Protein AF-A0A060HV01-F1 (afdb_monomer_lite)

pLDDT: mean 84.64, std 9.36, range [46.91, 95.19]

Organism: NCBI:txid926571

Foldseek 3Di:
DDDPVVVVVVVVVVVVVLVVVCVVVVDDPVRSLVVVLVVLVVVLVVVCVVPVVCNVVSVVVSVVVNVVVVVVVVVVCVVVVD

Secondary structure (DSSP, 8-state):
---HHHHHHHHHHHHHHHHHHHHHTT--HHHHHHHHHHHHHHHHHHHHHH-GGGHHHHHHHHHHHHHHHHHHHHHHHHHTT-

Sequence (82 aa):
MMSSSQNNSNIAELVDSLHGLIEARQAPAGVAIAGLISTAGEIALGMAVARPERKDAYMKAFNSAAEQARRQLRKELKARGL

Radius of gyration: 15.32 Å; chains: 1; bounding box: 30×26×46 Å

Structure (mmCIF, N/CA/C/O backbone):
data_AF-A0A060HV01-F1
#
_entry.id   AF-A0A060HV01-F1
#
loop_
_atom_site.group_PDB
_atom_site.id
_atom_site.type_symbol
_atom_site.label_atom_id
_atom_site.label_alt_id
_atom_site.label_comp_id
_atom_site.label_asym_id
_atom_site.label_entity_id
_atom_site.label_seq_id
_atom_site.pdbx_PDB_ins_code
_atom_site.Cartn_x
_atom_site.Cartn_y
_atom_site.Cartn_z
_atom_site.occupancy
_atom_site.B_iso_or_equiv
_atom_site.auth_seq_id
_atom_site.auth_comp_id
_atom_site.auth_asym_id
_atom_site.auth_atom_id
_atom_site.pdbx_PDB_model_num
ATOM 1 N N . MET A 1 1 ? -6.571 -1.262 -27.013 1.00 46.91 1 MET A N 1
ATOM 2 C CA . MET A 1 1 ? -6.471 -0.273 -25.917 1.00 46.91 1 MET A CA 1
ATOM 3 C C . MET A 1 1 ? -7.630 -0.537 -24.964 1.00 46.91 1 MET A C 1
ATOM 5 O O . MET A 1 1 ? -8.761 -0.460 -25.421 1.00 46.91 1 MET A O 1
ATOM 9 N N . MET A 1 2 ? -7.384 -0.944 -23.711 1.00 51.56 2 MET A N 1
ATOM 10 C CA . MET A 1 2 ? -8.460 -1.087 -22.710 1.00 51.56 2 MET A CA 1
ATOM 11 C C . MET A 1 2 ? -9.026 0.296 -22.380 1.00 51.56 2 MET A C 1
ATOM 13 O O . MET A 1 2 ? -8.265 1.250 -22.227 1.00 51.56 2 MET A O 1
ATOM 17 N N . SER A 1 3 ? -10.352 0.412 -22.314 1.00 63.56 3 SER A N 1
ATOM 18 C CA . SER A 1 3 ? -11.011 1.676 -21.981 1.00 63.56 3 SER A CA 1
ATOM 19 C C . SER A 1 3 ? -10.759 2.036 -20.511 1.00 63.56 3 SER A C 1
ATOM 21 O O . SER A 1 3 ? -10.723 1.158 -19.649 1.00 63.56 3 SER A O 1
ATOM 23 N N . SER A 1 4 ? -10.590 3.323 -20.196 1.00 62.84 4 SER A N 1
ATOM 24 C CA . SER A 1 4 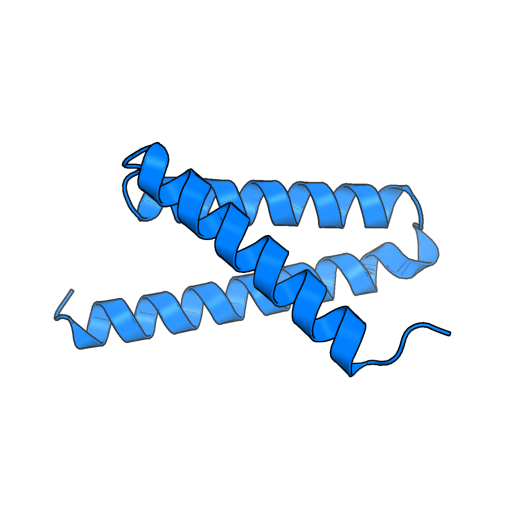? -10.314 3.785 -18.825 1.00 62.84 4 SER A CA 1
ATOM 25 C C . SER A 1 4 ? -11.380 3.346 -17.808 1.00 62.84 4 SER A C 1
ATOM 27 O O . SER A 1 4 ? -11.048 3.113 -16.651 1.00 62.84 4 SER A O 1
ATOM 29 N N . SER A 1 5 ? -12.638 3.157 -18.236 1.00 68.06 5 SER A N 1
ATOM 30 C CA . SER A 1 5 ? -13.702 2.588 -17.386 1.00 68.06 5 SER A CA 1
ATOM 31 C C . SER A 1 5 ? -13.411 1.151 -16.956 1.00 68.06 5 SER A C 1
ATOM 33 O O . SER A 1 5 ? -13.629 0.805 -15.802 1.00 68.06 5 SER A O 1
ATOM 35 N N . GLN A 1 6 ? -12.863 0.337 -17.858 1.00 72.69 6 GLN A N 1
ATOM 36 C CA . GLN A 1 6 ? -12.511 -1.059 -17.592 1.00 72.69 6 GLN A CA 1
ATOM 37 C C . GLN A 1 6 ? -11.303 -1.178 -16.659 1.00 72.69 6 GLN A C 1
ATOM 39 O O . GLN A 1 6 ? -11.193 -2.105 -15.867 1.00 72.69 6 GLN A O 1
ATOM 44 N N . ASN A 1 7 ? -10.376 -0.225 -16.739 1.00 74.44 7 ASN A N 1
ATOM 45 C CA . ASN A 1 7 ? -9.231 -0.210 -15.837 1.00 74.44 7 ASN A CA 1
ATOM 46 C C . ASN A 1 7 ? -9.657 0.185 -14.413 1.00 74.44 7 ASN A C 1
ATOM 48 O O . ASN A 1 7 ? -9.198 -0.402 -13.439 1.00 74.44 7 ASN A O 1
ATOM 52 N N . ASN A 1 8 ? -10.586 1.138 -14.296 1.00 77.50 8 ASN A N 1
ATOM 53 C CA . ASN A 1 8 ? -11.134 1.553 -13.007 1.00 77.50 8 ASN A CA 1
ATOM 54 C C . ASN A 1 8 ? -11.965 0.445 -12.345 1.00 77.50 8 ASN A C 1
ATOM 56 O O . ASN A 1 8 ? -11.858 0.276 -11.133 1.00 77.50 8 ASN A O 1
ATOM 60 N N . SER A 1 9 ? -12.746 -0.327 -13.113 1.00 81.38 9 SER A N 1
ATOM 61 C CA . SER A 1 9 ? -13.492 -1.471 -12.569 1.00 81.38 9 SER A CA 1
ATOM 62 C C . SER A 1 9 ? -12.555 -2.549 -12.029 1.00 81.38 9 SER A C 1
ATOM 64 O O . SER A 1 9 ? -12.744 -3.012 -10.912 1.00 81.38 9 SER A O 1
ATOM 66 N N . ASN A 1 10 ? -11.483 -2.872 -12.757 1.00 84.88 10 ASN A N 1
ATOM 67 C CA . ASN A 1 10 ? -10.509 -3.871 -12.312 1.00 84.88 10 ASN A CA 1
ATOM 68 C C . ASN A 1 10 ? -9.781 -3.440 -11.029 1.00 84.88 10 ASN A C 1
ATOM 70 O O . ASN A 1 10 ? -9.495 -4.263 -10.162 1.00 84.88 10 ASN A O 1
ATOM 74 N N . ILE A 1 11 ? -9.469 -2.145 -10.897 1.00 84.19 11 ILE A N 1
ATOM 75 C CA . ILE A 1 11 ? -8.863 -1.604 -9.674 1.00 84.19 11 ILE A CA 1
ATOM 76 C C . ILE A 1 11 ? -9.849 -1.694 -8.505 1.00 84.19 11 ILE A C 1
ATOM 78 O O . ILE A 1 11 ? -9.438 -2.068 -7.410 1.00 84.19 11 ILE A O 1
ATOM 82 N N . ALA A 1 12 ? -11.130 -1.386 -8.726 1.00 84.12 12 ALA A N 1
ATOM 83 C CA . ALA A 1 12 ? -12.158 -1.507 -7.695 1.00 84.12 12 ALA A CA 1
ATOM 84 C C . ALA A 1 12 ? -12.308 -2.961 -7.216 1.00 84.12 12 ALA A C 1
ATOM 86 O O . ALA A 1 12 ? -12.219 -3.212 -6.019 1.00 84.12 12 ALA A O 1
ATOM 87 N N . GLU A 1 13 ? -12.399 -3.924 -8.138 1.00 87.81 13 GLU A N 1
ATOM 88 C CA . GLU A 1 13 ? -12.467 -5.356 -7.807 1.00 87.81 13 GLU A CA 1
ATOM 89 C C . GLU A 1 13 ? -11.243 -5.838 -7.013 1.00 87.81 13 GLU A C 1
ATOM 91 O O . GLU A 1 13 ? -11.363 -6.630 -6.074 1.00 87.81 13 GLU A O 1
ATOM 96 N N . LEU A 1 14 ? -10.050 -5.343 -7.358 1.00 87.19 14 LEU A N 1
ATOM 97 C CA . LEU A 1 14 ? -8.824 -5.650 -6.625 1.00 87.19 14 LEU A CA 1
ATOM 98 C C . LEU A 1 14 ? -8.872 -5.093 -5.194 1.00 87.19 14 LEU A C 1
ATOM 100 O O . LEU A 1 14 ? -8.494 -5.787 -4.249 1.00 87.19 14 LEU A O 1
ATOM 104 N N . VAL A 1 15 ? -9.323 -3.848 -5.029 1.00 85.94 15 VAL A N 1
ATOM 105 C CA . VAL A 1 15 ? -9.461 -3.204 -3.714 1.00 85.94 15 VAL A CA 1
ATOM 106 C C . VAL A 1 15 ? -10.489 -3.943 -2.857 1.00 85.94 15 VAL A C 1
ATOM 108 O O . VAL A 1 15 ? -10.193 -4.239 -1.700 1.00 85.94 15 VAL A O 1
ATOM 111 N N . ASP A 1 16 ? -11.632 -4.319 -3.428 1.00 87.88 16 ASP A N 1
ATOM 112 C CA . ASP A 1 16 ? -12.666 -5.093 -2.734 1.00 87.88 16 ASP A CA 1
ATOM 113 C C . ASP A 1 16 ? -12.144 -6.472 -2.310 1.00 87.88 16 ASP A C 1
ATOM 115 O O . ASP A 1 16 ? -12.373 -6.920 -1.185 1.00 87.88 16 ASP A O 1
ATOM 119 N N . SER A 1 17 ? -11.349 -7.120 -3.165 1.00 88.56 17 SER A N 1
ATOM 120 C CA . SER A 1 17 ? -10.701 -8.395 -2.839 1.00 88.56 17 SER A CA 1
ATOM 121 C C . SER A 1 17 ? -9.706 -8.258 -1.680 1.00 88.56 17 SER A C 1
ATOM 123 O O . SER A 1 17 ? -9.680 -9.095 -0.775 1.00 88.56 17 SER A O 1
ATOM 125 N N . LEU A 1 18 ? -8.894 -7.194 -1.666 1.00 86.00 18 LEU A N 1
ATOM 126 C CA . LEU A 1 18 ? -7.968 -6.906 -0.563 1.00 86.00 18 LEU A CA 1
ATOM 127 C C . LEU A 1 18 ? -8.713 -6.610 0.742 1.00 86.00 18 LEU A C 1
ATOM 129 O O . LEU A 1 18 ? -8.283 -7.058 1.806 1.00 86.00 18 LEU A O 1
ATOM 133 N N . HIS A 1 19 ? -9.835 -5.897 0.660 1.00 85.56 19 HIS A N 1
ATOM 134 C CA . HIS A 1 19 ? -10.694 -5.633 1.805 1.00 85.56 19 HIS A CA 1
ATOM 135 C C . HIS A 1 19 ? -11.263 -6.935 2.385 1.00 85.56 19 HIS A C 1
ATOM 137 O O . HIS A 1 19 ? -11.085 -7.202 3.574 1.00 85.56 19 HIS A O 1
ATOM 143 N N . GLY A 1 20 ? -11.823 -7.803 1.536 1.00 84.56 20 GLY A N 1
ATOM 144 C CA . GLY A 1 20 ? -12.340 -9.107 1.955 1.00 84.56 20 GLY A CA 1
ATOM 145 C C . GLY A 1 20 ? -11.278 -9.998 2.614 1.00 84.56 20 GLY A C 1
ATOM 146 O O . GLY A 1 20 ? -11.564 -10.688 3.591 1.00 84.56 20 GLY A O 1
ATOM 147 N N . LEU A 1 21 ? -10.022 -9.948 2.152 1.00 84.12 21 LEU A N 1
ATOM 148 C CA . LEU A 1 21 ? -8.909 -10.674 2.782 1.00 84.12 21 LEU A CA 1
ATOM 149 C C . LEU A 1 21 ? -8.565 -10.151 4.184 1.00 84.12 21 LEU A C 1
ATOM 151 O O . LEU A 1 21 ? -8.227 -10.942 5.070 1.00 84.12 21 LEU A O 1
ATOM 155 N N . ILE A 1 22 ? -8.628 -8.835 4.389 1.00 84.00 22 ILE A N 1
ATOM 156 C CA . ILE A 1 22 ? -8.383 -8.208 5.694 1.00 84.00 22 ILE A CA 1
ATOM 157 C C . ILE A 1 22 ? -9.494 -8.583 6.677 1.00 84.00 22 ILE A C 1
ATOM 159 O O . ILE A 1 22 ? -9.197 -8.982 7.807 1.00 84.00 22 ILE A O 1
ATOM 163 N N . GLU A 1 23 ? -10.750 -8.513 6.232 1.00 82.81 23 GLU 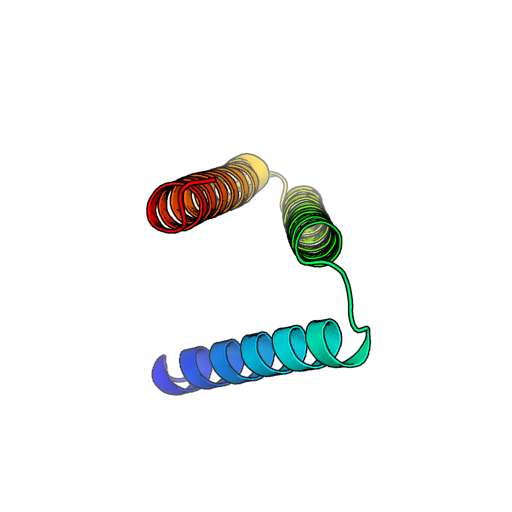A N 1
ATOM 164 C CA . GLU A 1 23 ? -11.918 -8.898 7.026 1.00 82.81 23 GLU A CA 1
ATOM 165 C C . GLU A 1 23 ? -11.880 -10.380 7.411 1.00 82.81 23 GLU A C 1
ATOM 167 O O . GLU A 1 23 ? -12.033 -10.717 8.586 1.00 82.81 23 GLU A O 1
ATOM 172 N N . ALA A 1 24 ? -11.588 -11.269 6.455 1.00 82.50 24 ALA A N 1
ATOM 173 C CA . ALA A 1 24 ? -11.524 -12.711 6.689 1.00 82.50 24 ALA A CA 1
ATOM 174 C C . ALA A 1 24 ? -10.453 -13.106 7.718 1.00 82.50 24 ALA A C 1
ATOM 176 O O . ALA A 1 24 ? -10.615 -14.087 8.443 1.00 82.50 24 ALA A O 1
ATOM 177 N N . ARG A 1 25 ? -9.357 -12.342 7.808 1.00 80.94 25 ARG A N 1
ATOM 178 C CA . ARG A 1 25 ? -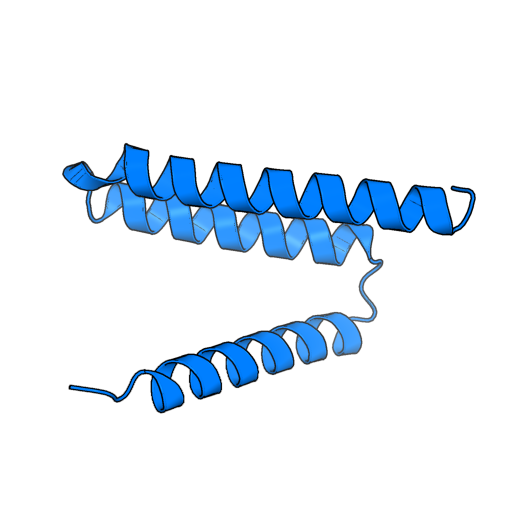8.294 -12.571 8.798 1.00 80.94 25 ARG A CA 1
ATOM 179 C C . ARG A 1 25 ? -8.590 -11.978 10.173 1.00 80.94 25 ARG A C 1
ATOM 181 O O . ARG A 1 25 ? -7.783 -12.189 11.076 1.00 80.94 25 ARG A O 1
ATOM 188 N N . GLN A 1 26 ? -9.683 -11.223 10.330 1.00 81.31 26 GLN A N 1
ATOM 189 C CA . GLN A 1 26 ? -9.988 -10.443 11.537 1.00 81.31 26 GLN A CA 1
ATOM 190 C C . GLN A 1 26 ? -8.776 -9.628 12.020 1.00 81.31 26 GLN A C 1
ATOM 192 O O . GLN A 1 26 ? -8.531 -9.475 13.219 1.00 81.31 26 GLN A O 1
ATOM 197 N N . ALA A 1 27 ? -7.960 -9.147 11.077 1.00 74.56 27 ALA A N 1
ATOM 198 C CA . ALA A 1 27 ? -6.706 -8.499 11.415 1.00 74.56 27 ALA A CA 1
ATOM 199 C C . ALA A 1 27 ? -6.997 -7.171 12.133 1.00 74.56 27 ALA A C 1
ATOM 201 O O . ALA A 1 27 ? -7.797 -6.374 11.632 1.00 74.56 27 ALA A O 1
ATOM 202 N N . PRO A 1 28 ? -6.331 -6.873 13.266 1.00 80.50 28 PRO A N 1
ATOM 203 C CA . PRO A 1 28 ? -6.422 -5.552 13.868 1.00 80.50 28 PRO A CA 1
ATOM 204 C C . PRO A 1 28 ? -6.057 -4.486 12.834 1.00 80.50 28 PRO A C 1
ATOM 206 O O . PRO A 1 28 ? -5.107 -4.668 12.071 1.00 80.50 28 PRO A O 1
ATOM 209 N N . ALA A 1 29 ? -6.764 -3.354 12.834 1.00 75.50 29 ALA A N 1
ATOM 210 C CA . ALA A 1 29 ? -6.584 -2.307 11.825 1.00 75.50 29 ALA A CA 1
ATOM 211 C C . ALA A 1 29 ? -5.110 -1.890 11.646 1.00 75.50 29 ALA A C 1
ATOM 213 O O . ALA A 1 29 ? -4.647 -1.711 10.523 1.00 75.50 29 ALA A O 1
ATOM 214 N N . GLY A 1 30 ? -4.338 -1.819 12.738 1.00 75.25 30 GLY A N 1
ATOM 215 C CA . GLY A 1 30 ? -2.902 -1.528 12.677 1.00 75.25 30 GLY A CA 1
ATOM 216 C C . GLY A 1 30 ? -2.084 -2.575 11.910 1.00 75.25 30 GLY A C 1
ATOM 217 O O . GLY A 1 30 ? -1.192 -2.210 11.149 1.00 75.25 30 GLY A O 1
ATOM 218 N N . VAL A 1 31 ? -2.414 -3.862 12.057 1.00 80.31 31 VAL A N 1
ATOM 219 C CA . VAL A 1 31 ? -1.755 -4.975 11.349 1.00 80.31 31 VAL A CA 1
ATOM 220 C C . VAL A 1 31 ? -2.134 -4.969 9.870 1.00 80.31 31 VAL A C 1
ATOM 222 O O . VAL A 1 31 ? -1.266 -5.134 9.017 1.00 80.31 31 VAL A O 1
ATOM 225 N N . ALA A 1 32 ? -3.407 -4.718 9.557 1.00 83.88 32 ALA A N 1
ATOM 226 C CA . ALA A 1 32 ? -3.882 -4.606 8.180 1.00 83.88 32 ALA A CA 1
ATOM 227 C C . ALA A 1 32 ? -3.200 -3.448 7.432 1.00 83.88 32 ALA A C 1
ATOM 229 O O . ALA A 1 32 ? -2.679 -3.634 6.334 1.00 83.88 32 ALA A O 1
ATOM 230 N N . ILE A 1 33 ? -3.131 -2.268 8.059 1.00 81.94 33 ILE A N 1
ATOM 231 C CA . ILE A 1 33 ? -2.462 -1.088 7.497 1.00 81.94 33 ILE A CA 1
ATOM 232 C C . ILE A 1 33 ? -0.968 -1.356 7.289 1.00 81.94 33 ILE A C 1
ATOM 234 O O . ILE A 1 33 ? -0.440 -1.055 6.219 1.00 81.94 33 ILE A O 1
ATOM 238 N N . ALA A 1 34 ? -0.284 -1.942 8.277 1.00 83.75 34 ALA A N 1
ATOM 239 C CA . ALA A 1 34 ? 1.133 -2.281 8.153 1.00 83.75 34 ALA A CA 1
ATOM 240 C C . ALA A 1 34 ? 1.386 -3.277 7.009 1.00 83.75 34 ALA A C 1
ATOM 242 O O . ALA A 1 34 ? 2.306 -3.072 6.219 1.00 83.75 34 ALA A O 1
ATOM 243 N N . GLY A 1 35 ? 0.538 -4.304 6.877 1.00 86.69 35 GLY A N 1
ATOM 244 C CA . GLY A 1 35 ? 0.610 -5.278 5.788 1.00 86.69 35 GLY A CA 1
ATOM 245 C C . GLY A 1 35 ? 0.447 -4.630 4.414 1.00 86.69 35 GLY A C 1
ATOM 246 O O . GLY A 1 35 ? 1.308 -4.799 3.556 1.00 86.69 35 GLY A O 1
ATOM 247 N N . LEU A 1 36 ? -0.597 -3.816 4.227 1.00 86.94 36 LEU A N 1
ATOM 248 C CA . LEU A 1 36 ? -0.843 -3.109 2.965 1.00 86.94 36 LEU A CA 1
ATOM 249 C C . LEU A 1 36 ? 0.306 -2.166 2.583 1.00 86.94 36 LEU A C 1
ATOM 251 O O . LEU A 1 36 ? 0.717 -2.133 1.423 1.00 86.94 36 LEU A O 1
ATOM 255 N N . ILE A 1 37 ? 0.848 -1.416 3.550 1.00 88.50 37 ILE A N 1
ATOM 256 C CA . ILE A 1 37 ? 1.989 -0.520 3.311 1.00 88.50 37 ILE A CA 1
ATOM 257 C C . ILE A 1 37 ? 3.237 -1.325 2.933 1.00 88.50 37 ILE A C 1
ATOM 259 O O . ILE A 1 37 ? 3.944 -0.930 2.006 1.00 88.50 37 ILE A O 1
ATOM 263 N N . SER A 1 38 ? 3.491 -2.453 3.607 1.00 88.38 38 SER A N 1
ATOM 264 C CA . SER A 1 38 ? 4.625 -3.333 3.299 1.00 88.38 38 SER A CA 1
ATOM 265 C C . SER A 1 38 ? 4.525 -3.884 1.879 1.00 88.38 38 SER A C 1
ATOM 267 O O . SER A 1 38 ? 5.451 -3.715 1.090 1.00 88.38 38 SER A O 1
ATOM 269 N N . THR A 1 39 ? 3.370 -4.446 1.508 1.00 90.44 39 THR A N 1
ATOM 270 C CA . THR A 1 39 ? 3.134 -4.981 0.160 1.00 90.44 39 THR A CA 1
ATOM 271 C C . THR A 1 39 ? 3.269 -3.900 -0.914 1.00 90.44 39 THR A C 1
ATOM 273 O O . THR A 1 39 ? 3.928 -4.113 -1.930 1.00 90.44 39 THR A O 1
ATOM 276 N N . ALA A 1 40 ? 2.704 -2.709 -0.695 1.00 90.12 40 ALA A N 1
ATOM 277 C CA . ALA A 1 40 ? 2.852 -1.596 -1.631 1.00 90.12 40 ALA A CA 1
ATOM 278 C C . ALA A 1 40 ? 4.319 -1.141 -1.774 1.00 90.12 40 ALA A C 1
ATOM 280 O O . ALA A 1 40 ? 4.750 -0.797 -2.877 1.00 90.12 40 ALA A O 1
ATOM 281 N N . GLY A 1 41 ? 5.094 -1.171 -0.685 1.00 91.56 41 GLY A N 1
ATOM 282 C CA . GLY A 1 41 ? 6.522 -0.852 -0.691 1.00 91.56 41 GLY A CA 1
ATOM 283 C C . GLY A 1 41 ? 7.353 -1.882 -1.454 1.00 91.56 41 GLY A C 1
ATOM 284 O O . GLY A 1 41 ? 8.204 -1.506 -2.260 1.00 91.56 41 GLY A O 1
ATOM 285 N N . GLU A 1 42 ? 7.067 -3.171 -1.270 1.00 94.00 42 GLU A N 1
ATOM 286 C CA . GLU A 1 42 ? 7.698 -4.263 -2.021 1.00 94.00 42 GLU A CA 1
ATOM 287 C C . GLU A 1 42 ? 7.418 -4.154 -3.523 1.00 94.00 42 GLU A C 1
ATOM 289 O O . GLU A 1 42 ? 8.340 -4.274 -4.330 1.00 94.00 42 GLU A O 1
ATOM 294 N N . ILE A 1 43 ? 6.177 -3.841 -3.912 1.00 91.50 43 ILE A N 1
ATOM 295 C CA . ILE A 1 43 ? 5.817 -3.607 -5.317 1.00 91.50 43 ILE A CA 1
ATOM 296 C C . ILE A 1 43 ? 6.584 -2.403 -5.871 1.00 91.50 43 ILE A C 1
ATOM 298 O O . ILE A 1 43 ? 7.177 -2.493 -6.945 1.00 91.50 43 ILE A O 1
ATOM 302 N N . ALA A 1 44 ? 6.607 -1.279 -5.149 1.00 90.88 44 ALA A N 1
ATOM 303 C CA . ALA A 1 44 ? 7.329 -0.085 -5.583 1.00 90.88 44 ALA A CA 1
ATOM 304 C C . ALA A 1 44 ? 8.831 -0.360 -5.763 1.00 90.88 44 ALA A C 1
ATOM 306 O O . ALA A 1 44 ? 9.419 0.064 -6.761 1.00 90.88 44 ALA A O 1
ATOM 307 N N . LEU A 1 45 ? 9.436 -1.115 -4.842 1.00 92.25 45 LEU A N 1
ATOM 308 C CA . LEU A 1 45 ? 10.834 -1.523 -4.927 1.00 92.25 45 LEU A CA 1
ATOM 309 C C . LEU A 1 45 ? 11.075 -2.471 -6.106 1.00 92.25 45 LEU A C 1
ATOM 311 O O . LEU A 1 45 ? 12.012 -2.256 -6.871 1.00 92.25 45 LEU A O 1
ATOM 315 N N . GLY A 1 46 ? 10.219 -3.476 -6.301 1.00 93.44 46 GLY A N 1
ATOM 316 C CA . GLY A 1 46 ? 10.300 -4.392 -7.439 1.00 93.44 46 GLY A CA 1
ATOM 317 C C . GLY A 1 46 ? 10.213 -3.656 -8.777 1.00 93.44 46 GLY A C 1
ATOM 318 O O . GLY A 1 46 ? 11.015 -3.898 -9.678 1.00 93.44 46 GLY A O 1
ATOM 319 N N . MET A 1 47 ? 9.311 -2.677 -8.880 1.00 93.12 47 MET A N 1
ATOM 320 C CA . MET A 1 47 ? 9.181 -1.805 -10.052 1.00 93.12 47 MET A CA 1
ATOM 321 C C . MET A 1 47 ? 10.421 -0.929 -10.261 1.00 93.12 47 MET A C 1
ATOM 323 O O . MET A 1 47 ? 10.873 -0.762 -11.394 1.00 93.12 47 MET A O 1
ATOM 327 N N . ALA A 1 48 ? 10.997 -0.396 -9.182 1.00 91.75 48 ALA A N 1
ATOM 328 C CA . ALA A 1 48 ? 12.226 0.389 -9.230 1.00 91.75 48 ALA A CA 1
ATOM 329 C C . ALA A 1 48 ? 13.450 -0.440 -9.645 1.00 91.75 48 ALA A C 1
ATOM 331 O O . ALA A 1 48 ? 14.311 0.070 -10.355 1.00 91.75 48 ALA A O 1
ATOM 332 N N . VAL A 1 49 ? 13.531 -1.707 -9.230 1.00 94.44 49 VAL A N 1
ATOM 333 C CA . VAL A 1 49 ? 14.596 -2.632 -9.649 1.00 94.44 49 VAL A CA 1
ATOM 334 C C . VAL A 1 49 ? 14.424 -3.028 -11.114 1.00 94.44 49 VAL A C 1
ATOM 336 O O . VAL A 1 49 ? 15.397 -3.029 -11.862 1.00 94.44 49 VAL A O 1
ATOM 339 N N . ALA A 1 50 ? 13.194 -3.323 -11.544 1.00 94.50 50 ALA A N 1
ATOM 340 C CA . ALA A 1 50 ? 12.901 -3.711 -12.922 1.00 94.50 50 ALA A CA 1
ATOM 341 C C . ALA A 1 50 ? 13.096 -2.565 -13.929 1.00 94.50 50 ALA A C 1
ATOM 343 O O . ALA A 1 50 ? 13.366 -2.818 -15.102 1.00 94.50 50 ALA A O 1
ATOM 344 N N . ARG A 1 51 ? 12.924 -1.313 -13.487 1.00 93.25 51 ARG A N 1
ATOM 345 C CA . ARG A 1 51 ? 13.068 -0.098 -14.304 1.00 93.25 51 ARG A CA 1
ATOM 346 C C . ARG A 1 51 ? 13.808 0.996 -13.527 1.00 93.25 51 ARG A C 1
ATOM 348 O O . ARG A 1 51 ? 13.171 1.938 -13.031 1.00 93.25 51 ARG A O 1
ATOM 355 N N . PRO A 1 52 ? 15.143 0.881 -13.397 1.00 91.94 52 PRO A N 1
ATOM 356 C CA . PRO A 1 52 ? 15.960 1.802 -12.608 1.00 91.94 52 PRO A CA 1
ATOM 357 C C . PRO A 1 52 ? 15.825 3.263 -13.042 1.00 91.94 52 PRO A C 1
ATOM 359 O O . PRO A 1 52 ? 15.845 4.161 -12.204 1.00 91.94 52 PRO A O 1
ATOM 362 N N . GLU A 1 53 ? 15.605 3.513 -14.331 1.00 95.19 53 GLU A N 1
ATOM 363 C CA . GLU A 1 53 ? 15.416 4.844 -14.908 1.00 95.19 53 GLU A CA 1
ATOM 364 C C . GLU A 1 53 ? 14.144 5.552 -14.414 1.00 95.19 53 GLU A C 1
ATOM 366 O O . GLU A 1 53 ? 14.029 6.772 -14.507 1.00 95.19 53 GLU A O 1
ATOM 371 N N . ARG A 1 54 ? 13.185 4.799 -13.858 1.00 94.06 54 ARG A N 1
ATOM 372 C CA . ARG A 1 54 ? 11.949 5.323 -13.255 1.00 94.06 54 ARG A CA 1
ATOM 373 C C . ARG A 1 54 ? 11.895 5.150 -11.741 1.00 94.06 54 ARG A C 1
ATOM 375 O O . ARG A 1 54 ? 10.867 5.469 -11.142 1.00 94.06 54 ARG A O 1
ATOM 382 N N . LYS A 1 55 ? 12.978 4.681 -11.115 1.00 93.12 55 LYS A N 1
ATOM 383 C CA . LYS A 1 55 ? 13.062 4.432 -9.669 1.00 93.12 55 LYS A CA 1
ATOM 384 C C . LYS A 1 55 ? 12.511 5.597 -8.850 1.00 93.12 55 LYS A C 1
ATOM 386 O O . LYS A 1 55 ? 11.613 5.396 -8.036 1.00 93.12 55 LYS A O 1
ATOM 391 N N . ASP A 1 56 ? 12.997 6.809 -9.098 1.00 93.00 56 ASP A N 1
ATOM 392 C CA . ASP A 1 56 ? 12.598 7.982 -8.316 1.00 93.00 56 ASP A CA 1
ATOM 393 C C . ASP A 1 56 ? 11.113 8.307 -8.483 1.00 93.00 56 ASP A C 1
ATOM 395 O O . ASP A 1 56 ? 10.453 8.701 -7.522 1.00 93.00 56 ASP A O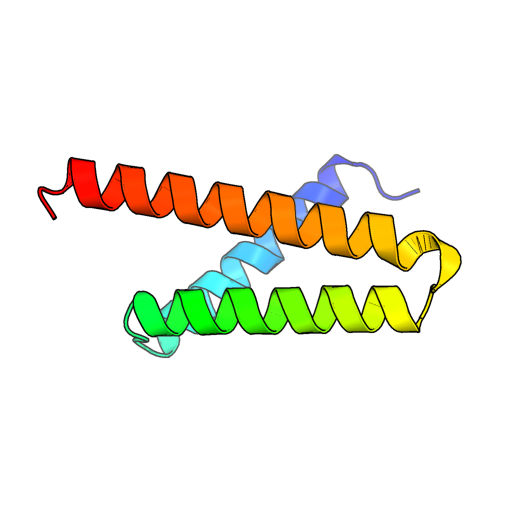 1
ATOM 399 N N . ALA A 1 57 ? 10.552 8.081 -9.674 1.00 93.38 57 ALA A N 1
ATOM 400 C CA . ALA A 1 57 ? 9.128 8.270 -9.922 1.00 93.38 57 ALA A CA 1
ATOM 401 C C . ALA A 1 57 ? 8.277 7.260 -9.135 1.00 93.38 57 ALA A C 1
ATOM 403 O O . ALA A 1 57 ? 7.301 7.658 -8.497 1.00 93.38 57 ALA A O 1
ATOM 404 N N . TYR A 1 58 ? 8.661 5.978 -9.125 1.00 92.12 58 TYR A N 1
ATOM 405 C CA . TYR A 1 58 ? 7.952 4.944 -8.363 1.00 92.12 58 TYR A CA 1
ATOM 406 C C . TYR A 1 58 ? 8.046 5.173 -6.854 1.00 92.12 58 TYR A C 1
ATOM 408 O O . TYR A 1 58 ? 7.024 5.153 -6.166 1.00 92.12 58 TYR A O 1
ATOM 416 N N . MET A 1 59 ? 9.241 5.481 -6.345 1.00 93.06 59 MET A N 1
ATOM 417 C CA . MET A 1 59 ? 9.439 5.759 -4.921 1.00 93.06 59 MET A CA 1
ATOM 418 C C . MET A 1 59 ? 8.701 7.027 -4.482 1.00 93.06 59 MET A C 1
ATOM 420 O O . MET A 1 59 ? 8.093 7.050 -3.413 1.00 93.06 59 MET A O 1
ATOM 424 N N . LYS A 1 60 ? 8.689 8.076 -5.315 1.00 94.06 60 LYS A N 1
ATOM 425 C CA . LYS A 1 60 ? 7.928 9.302 -5.041 1.00 94.06 60 LYS A CA 1
ATOM 426 C C . LYS A 1 60 ? 6.422 9.044 -5.019 1.00 94.06 60 LYS A C 1
ATOM 428 O O . LYS A 1 60 ? 5.744 9.561 -4.133 1.00 94.06 60 LYS A O 1
ATOM 433 N N . ALA A 1 61 ? 5.906 8.247 -5.956 1.00 91.19 61 ALA A N 1
ATOM 434 C CA . ALA A 1 61 ? 4.495 7.872 -5.986 1.00 91.19 61 ALA A CA 1
ATOM 435 C C . ALA A 1 61 ? 4.095 7.094 -4.723 1.00 91.19 61 ALA A C 1
ATOM 437 O O . ALA A 1 61 ? 3.128 7.470 -4.060 1.00 91.19 61 ALA A O 1
ATOM 438 N N . PHE A 1 62 ? 4.885 6.085 -4.339 1.00 93.12 62 PHE A N 1
ATOM 439 C CA . PHE A 1 62 ? 4.673 5.325 -3.106 1.00 93.12 62 PHE A CA 1
ATOM 440 C C . PHE A 1 62 ? 4.695 6.227 -1.864 1.00 93.12 62 PHE A C 1
ATOM 442 O O . PHE A 1 62 ? 3.730 6.248 -1.101 1.00 93.12 62 PHE A O 1
ATOM 449 N N . ASN A 1 63 ? 5.746 7.036 -1.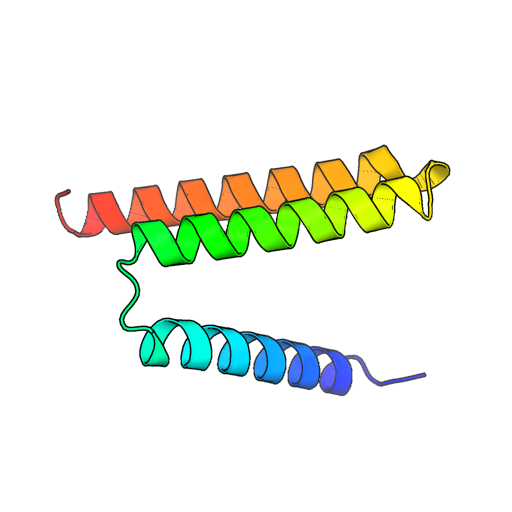695 1.00 93.19 63 ASN A N 1
ATOM 450 C CA . ASN A 1 63 ? 5.885 7.928 -0.542 1.00 93.19 63 ASN A CA 1
ATOM 451 C C . ASN A 1 63 ? 4.728 8.934 -0.443 1.00 93.19 63 ASN A C 1
ATOM 453 O O . ASN A 1 63 ? 4.217 9.185 0.648 1.00 93.19 63 ASN A O 1
ATOM 457 N N . SER A 1 64 ? 4.284 9.494 -1.574 1.00 93.06 64 SER A N 1
ATOM 458 C CA . SER A 1 64 ? 3.144 10.415 -1.593 1.00 93.06 64 SER A CA 1
ATOM 459 C C . SER A 1 64 ? 1.848 9.722 -1.177 1.00 93.06 64 SER A C 1
ATOM 461 O O . SER A 1 64 ? 1.075 10.296 -0.412 1.00 93.06 64 SER A O 1
ATOM 463 N N . ALA A 1 65 ? 1.600 8.504 -1.662 1.00 88.62 65 ALA A N 1
ATOM 464 C CA . ALA A 1 65 ? 0.402 7.750 -1.309 1.00 88.62 65 ALA A CA 1
ATOM 465 C C . ALA A 1 65 ? 0.414 7.346 0.175 1.00 88.62 65 ALA A C 1
ATOM 467 O O . ALA A 1 65 ? -0.580 7.537 0.877 1.00 88.62 65 ALA A O 1
ATOM 468 N N . ALA A 1 66 ? 1.558 6.880 0.684 1.00 88.50 66 ALA A N 1
ATOM 469 C CA . ALA A 1 66 ? 1.731 6.519 2.088 1.00 88.50 66 ALA A CA 1
ATOM 470 C C . ALA A 1 66 ? 1.508 7.719 3.027 1.00 88.50 66 ALA A C 1
ATOM 472 O O . ALA A 1 66 ? 0.817 7.607 4.041 1.00 88.50 66 ALA A O 1
ATOM 473 N N . GLU A 1 67 ? 2.034 8.895 2.675 1.00 91.25 67 GLU A N 1
ATOM 474 C CA . GLU A 1 67 ? 1.831 10.116 3.458 1.00 91.25 67 GLU A CA 1
ATOM 475 C C . GLU A 1 67 ? 0.366 10.589 3.422 1.00 91.25 67 GLU A C 1
ATOM 477 O O . GLU A 1 67 ? -0.168 11.019 4.447 1.00 91.25 67 GLU A O 1
ATOM 482 N N . GLN A 1 68 ? -0.323 10.470 2.282 1.00 87.56 68 GLN A N 1
ATOM 483 C CA . GLN A 1 68 ? -1.760 10.754 2.196 1.00 87.56 68 GLN A CA 1
ATOM 484 C C . GLN A 1 68 ? -2.577 9.810 3.086 1.00 87.56 68 GLN A C 1
ATOM 486 O O . GLN A 1 68 ? -3.395 10.289 3.876 1.00 87.56 68 GLN A O 1
ATOM 491 N N . ALA A 1 69 ? -2.306 8.503 3.034 1.00 84.38 69 ALA A N 1
ATOM 492 C CA . ALA A 1 69 ? -2.958 7.510 3.886 1.00 84.38 69 ALA A CA 1
ATOM 493 C C . ALA A 1 69 ? -2.721 7.804 5.377 1.00 84.38 69 ALA A C 1
ATOM 495 O O . ALA A 1 69 ? -3.658 7.813 6.173 1.00 84.38 69 ALA A O 1
ATOM 496 N N . ARG A 1 70 ? -1.486 8.159 5.758 1.00 85.88 70 ARG A N 1
ATOM 497 C CA . ARG A 1 70 ? -1.147 8.551 7.134 1.00 85.88 70 ARG A CA 1
ATOM 498 C C . ARG A 1 70 ? -1.916 9.790 7.594 1.00 85.88 70 ARG A C 1
ATOM 500 O O . ARG A 1 70 ? -2.384 9.841 8.733 1.00 85.88 70 ARG A O 1
ATOM 507 N N . ARG A 1 71 ? -2.030 10.811 6.740 1.00 88.19 71 ARG A N 1
ATOM 508 C CA . ARG A 1 71 ? -2.795 12.032 7.044 1.00 88.19 71 ARG A CA 1
ATOM 509 C C . ARG A 1 71 ? -4.280 11.737 7.196 1.00 88.19 71 ARG A C 1
ATOM 511 O O . ARG A 1 71 ? -4.889 12.268 8.120 1.00 88.19 71 ARG A O 1
ATOM 518 N N . GLN A 1 72 ? -4.839 10.905 6.322 1.00 85.56 72 GLN A N 1
ATOM 519 C CA . GLN A 1 72 ? -6.239 10.500 6.386 1.00 85.56 72 GLN A CA 1
ATOM 520 C C . GLN A 1 72 ? -6.528 9.721 7.673 1.00 85.56 72 GLN A C 1
ATOM 522 O O . GLN A 1 72 ? -7.418 10.106 8.426 1.00 85.56 72 GLN A O 1
ATOM 527 N N . LEU A 1 73 ? -5.685 8.742 8.008 1.00 81.56 73 LEU A N 1
ATOM 528 C CA . LEU A 1 73 ? -5.789 7.992 9.259 1.00 81.56 73 LEU A CA 1
ATOM 529 C C . LEU A 1 73 ? -5.747 8.917 10.482 1.00 81.56 73 LEU A C 1
ATOM 531 O O . LEU A 1 73 ? -6.586 8.819 11.370 1.00 81.56 73 LEU A O 1
ATOM 535 N N . ARG A 1 74 ? -4.808 9.871 10.522 1.00 86.25 74 ARG A N 1
ATOM 536 C CA . ARG A 1 74 ? -4.738 10.863 11.611 1.00 86.25 74 ARG A CA 1
ATOM 537 C C . ARG A 1 74 ? -6.011 11.700 11.731 1.00 86.25 74 ARG A C 1
ATOM 539 O O . ARG A 1 74 ? -6.402 12.027 12.846 1.00 86.25 74 ARG A O 1
ATOM 546 N N . LYS A 1 75 ? -6.630 12.088 10.612 1.00 86.44 75 LYS A N 1
ATOM 547 C CA . LYS A 1 75 ? -7.896 12.838 10.625 1.00 86.44 75 LYS A CA 1
ATOM 548 C C . LYS A 1 75 ? -9.027 11.993 11.200 1.00 86.44 75 LYS A C 1
ATOM 550 O O . LYS A 1 75 ? -9.783 12.493 12.023 1.00 86.44 75 LYS A O 1
ATOM 555 N N . GLU A 1 76 ? -9.112 10.729 10.802 1.00 80.94 76 GLU A N 1
ATOM 556 C CA . GLU A 1 76 ? -10.135 9.804 11.290 1.00 80.94 76 GLU A CA 1
ATOM 557 C C . GLU A 1 76 ? -9.970 9.482 12.775 1.00 80.94 76 GLU A C 1
ATOM 559 O O . GLU A 1 76 ? -10.959 9.471 13.502 1.00 80.94 76 GLU A O 1
ATOM 564 N N . LEU A 1 77 ? -8.735 9.290 13.248 1.00 80.19 77 LEU A N 1
ATOM 565 C CA . LEU A 1 77 ? -8.450 9.095 14.672 1.00 80.19 77 LEU A CA 1
ATOM 566 C C . LEU A 1 77 ? -8.876 10.318 15.494 1.00 80.19 77 LEU A C 1
ATOM 568 O O . LEU A 1 77 ? -9.664 10.176 16.427 1.00 80.19 77 LEU A O 1
ATOM 572 N N . LYS A 1 78 ? -8.489 11.526 15.058 1.00 85.44 78 LYS A N 1
ATOM 573 C CA . LYS A 1 78 ? -8.922 12.779 15.698 1.00 85.44 78 LYS A CA 1
ATOM 574 C C . LYS A 1 78 ? -10.443 12.938 15.718 1.00 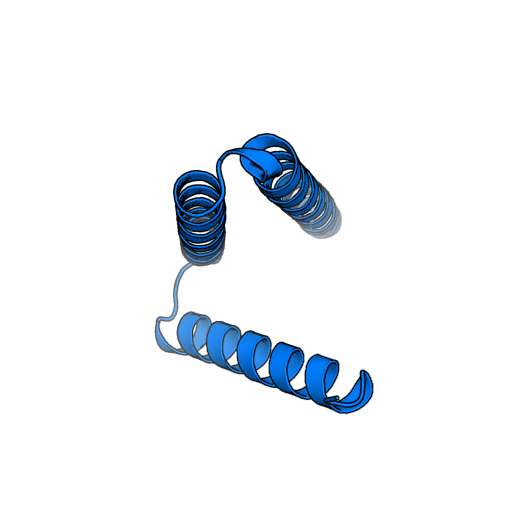85.44 78 LYS A C 1
ATOM 576 O O . LYS A 1 78 ? -10.992 13.372 16.723 1.00 85.44 78 LYS A O 1
ATOM 581 N N . ALA A 1 79 ? -11.130 12.591 14.627 1.00 86.19 79 ALA A N 1
ATOM 582 C CA . ALA A 1 79 ? -12.591 12.659 14.548 1.00 86.19 79 ALA A CA 1
ATOM 583 C C . ALA A 1 79 ? -13.286 11.687 15.520 1.00 86.19 79 ALA A C 1
ATOM 585 O O . ALA A 1 79 ? -14.420 11.928 15.922 1.00 86.19 79 ALA A O 1
ATOM 586 N N . ARG A 1 80 ? -12.599 10.610 15.917 1.00 81.19 80 ARG A N 1
ATOM 587 C CA . ARG A 1 80 ? -13.064 9.626 16.903 1.00 81.19 80 ARG A CA 1
ATOM 588 C C . ARG A 1 80 ? -12.655 9.970 18.342 1.00 81.19 80 ARG A C 1
ATOM 590 O O . ARG A 1 80 ? -12.966 9.199 19.243 1.00 81.19 80 ARG A O 1
ATOM 597 N N . GLY A 1 81 ? -11.981 11.103 18.564 1.00 75.00 81 GLY A N 1
ATOM 598 C CA . GLY A 1 81 ? -11.504 11.520 19.887 1.00 75.00 81 GLY A CA 1
ATOM 599 C C . GLY A 1 81 ? -10.298 10.729 20.405 1.00 75.00 81 GLY A C 1
ATOM 600 O O . GLY A 1 81 ? -10.048 10.753 21.608 1.00 75.00 81 GLY A O 1
ATOM 601 N N . LEU A 1 82 ? -9.583 10.031 19.511 1.00 57.97 82 LEU A N 1
ATOM 602 C CA . LEU A 1 82 ? -8.331 9.314 19.784 1.00 57.97 82 LEU A CA 1
ATOM 603 C C . LEU A 1 82 ? -7.102 10.169 19.449 1.00 57.97 82 LEU A C 1
ATOM 605 O O . LEU A 1 82 ? -7.146 10.931 18.450 1.00 57.97 82 LEU A O 1
#